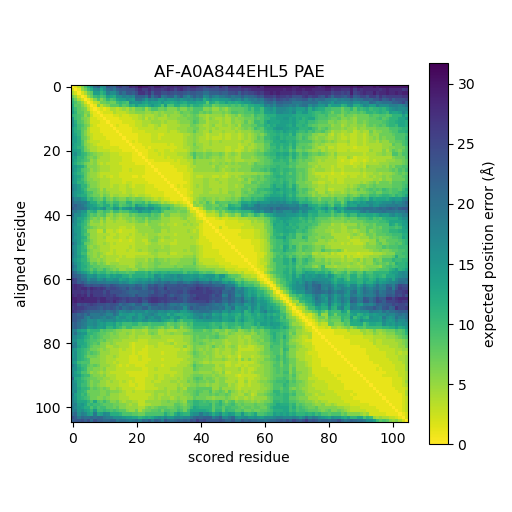Protein AF-A0A844EHL5-F1 (afdb_monomer)

Sequence (105 aa):
PVKSKYHRTQLAGAIVIGLLKNVFTLNEIKAGLLALLGNGTPKTGYNNFVVMFNEQAAKAGKELSDPTSLELRSAGQATLMQYDAVQSILFWLSAKNRLKKLMDD

Secondary structure (DSSP, 8-state):
----PPPHHHHHHHHHHHHHTTTS-HHHHHHHHHHHHTTS-HHHHHHHHHHHHHHHHHHBTB----S--HHHHT--HHHHHHHHHHHHHHHHHHHHHHHHHHHH-

Radius of gyration: 15.92 Å; Cα contacts (8 Å, |Δi|>4): 38; chains: 1; bounding box: 43×30×43 Å

Nearest PDB structures (foldseek):
  8ctn-assembly2_B  TM=3.986E-01  e=2.805E+00  Bacillus cereus m1550
  2lrk-assembly1_A  TM=3.019E-01  e=9.171E+00  Escherichia coli K-12

Mean predicted aligned error: 8.92 Å

Structure (mmCIF, N/CA/C/O backbone):
data_AF-A0A844EHL5-F1
#
_entry.id   AF-A0A844EHL5-F1
#
loop_
_atom_site.group_PDB
_atom_site.id
_atom_site.type_symbol
_atom_site.label_atom_id
_atom_site.label_alt_id
_atom_site.label_comp_id
_atom_site.label_asym_id
_atom_site.label_entity_id
_atom_site.label_seq_id
_atom_site.pdbx_PDB_ins_code
_atom_site.Cartn_x
_atom_site.Cartn_y
_atom_site.Cartn_z
_atom_site.occupancy
_atom_site.B_iso_or_equiv
_atom_site.auth_seq_id
_atom_site.auth_comp_id
_atom_site.auth_asym_id
_atom_site.auth_atom_id
_atom_site.pdbx_PDB_model_num
ATOM 1 N N . PRO A 1 1 ? 24.810 -16.671 13.622 1.00 46.12 1 PRO A N 1
ATOM 2 C CA . PRO A 1 1 ? 23.883 -15.894 12.766 1.00 46.12 1 PRO A CA 1
ATOM 3 C C . PRO A 1 1 ? 24.434 -14.485 12.497 1.00 46.12 1 PRO A C 1
ATOM 5 O O . PRO A 1 1 ? 24.461 -13.648 13.397 1.00 46.12 1 PRO A O 1
ATOM 8 N N . VAL A 1 2 ? 24.929 -14.236 11.281 1.00 47.00 2 VAL A N 1
ATOM 9 C CA . VAL A 1 2 ? 25.366 -12.891 10.882 1.00 47.00 2 VAL A CA 1
ATOM 10 C C . VAL A 1 2 ? 24.119 -12.011 10.831 1.00 47.00 2 VAL A C 1
ATOM 12 O O . VAL A 1 2 ? 23.241 -12.217 9.997 1.00 47.00 2 VAL A O 1
ATOM 15 N N . LYS A 1 3 ? 23.996 -11.084 11.787 1.00 49.25 3 LYS A N 1
ATOM 16 C CA . LYS A 1 3 ? 22.901 -10.111 11.876 1.00 49.25 3 LYS A CA 1
ATOM 17 C C . LYS A 1 3 ? 22.976 -9.179 10.665 1.00 49.25 3 LYS A C 1
ATOM 19 O O . LYS A 1 3 ? 23.568 -8.105 10.750 1.00 49.25 3 LYS A O 1
ATOM 24 N N . SER A 1 4 ? 22.409 -9.592 9.535 1.00 54.75 4 SER A N 1
ATOM 25 C CA . SER A 1 4 ? 22.276 -8.725 8.370 1.00 54.75 4 SER A CA 1
ATOM 26 C C . SER A 1 4 ? 21.284 -7.624 8.731 1.00 54.75 4 SER A C 1
ATOM 28 O O . SER A 1 4 ? 20.079 -7.857 8.799 1.00 54.75 4 SER A O 1
ATOM 30 N N . LYS A 1 5 ? 21.796 -6.434 9.062 1.00 63.91 5 LYS A N 1
ATOM 31 C CA . LYS A 1 5 ? 20.955 -5.256 9.287 1.00 63.91 5 LYS A CA 1
ATOM 32 C C . LYS A 1 5 ? 20.208 -4.984 7.985 1.00 63.91 5 LYS A C 1
ATOM 34 O O . LYS A 1 5 ? 20.840 -4.886 6.937 1.00 63.91 5 LYS A O 1
ATOM 39 N N . TYR A 1 6 ? 18.883 -4.878 8.051 1.00 64.12 6 TYR A N 1
ATOM 40 C CA . TYR A 1 6 ? 18.092 -4.525 6.879 1.00 64.12 6 TYR A CA 1
ATOM 41 C C . TYR A 1 6 ? 18.589 -3.199 6.304 1.00 64.12 6 TYR A C 1
ATOM 43 O O . TYR A 1 6 ? 18.679 -2.191 7.012 1.00 64.12 6 TYR A O 1
ATOM 51 N N . HIS A 1 7 ? 18.899 -3.189 5.011 1.00 75.00 7 HIS A N 1
ATOM 52 C CA . HIS A 1 7 ? 19.133 -1.941 4.300 1.00 75.00 7 HIS A CA 1
ATOM 53 C C . HIS A 1 7 ? 17.823 -1.142 4.240 1.00 75.00 7 HIS A C 1
ATOM 55 O O . HIS A 1 7 ? 16.732 -1.713 4.241 1.00 75.00 7 HIS A O 1
ATOM 61 N N . ARG A 1 8 ? 17.911 0.193 4.174 1.00 72.88 8 ARG A N 1
ATOM 62 C CA . ARG A 1 8 ? 16.739 1.096 4.219 1.00 72.88 8 ARG A CA 1
ATOM 63 C C . ARG A 1 8 ? 15.641 0.713 3.214 1.00 72.88 8 ARG A C 1
ATOM 65 O O . ARG A 1 8 ? 14.463 0.804 3.534 1.00 72.88 8 ARG A O 1
ATOM 72 N N . THR A 1 9 ? 16.026 0.231 2.034 1.00 72.12 9 THR A N 1
ATOM 73 C CA . THR A 1 9 ? 15.113 -0.254 0.987 1.00 72.12 9 THR A CA 1
ATOM 74 C C . THR A 1 9 ? 14.382 -1.542 1.369 1.00 72.12 9 THR A C 1
ATOM 76 O O . THR A 1 9 ? 13.208 -1.692 1.047 1.00 72.12 9 THR A O 1
ATOM 79 N N . GLN A 1 10 ? 15.035 -2.456 2.090 1.00 74.75 10 GLN A N 1
ATOM 80 C CA . GLN A 1 10 ? 14.418 -3.691 2.581 1.00 74.75 10 GLN A CA 1
ATOM 81 C C . GLN A 1 10 ? 13.421 -3.402 3.707 1.00 74.75 10 GLN A C 1
ATOM 83 O O . GLN A 1 10 ? 12.343 -3.988 3.731 1.00 74.75 10 GLN A O 1
ATOM 88 N N . LEU A 1 11 ? 13.748 -2.461 4.600 1.00 78.56 11 LEU A N 1
ATOM 89 C CA . LEU A 1 11 ? 12.828 -2.006 5.645 1.00 78.56 11 LEU A CA 1
ATOM 90 C C . LEU A 1 11 ? 11.588 -1.328 5.044 1.00 78.56 11 LEU A C 1
ATOM 92 O O . LEU A 1 11 ? 10.465 -1.656 5.415 1.00 78.56 11 LEU A O 1
ATOM 96 N N . ALA A 1 12 ? 11.791 -0.432 4.077 1.00 74.50 12 ALA A N 1
ATOM 97 C CA . ALA A 1 12 ? 10.715 0.222 3.339 1.00 74.50 12 ALA A CA 1
ATOM 98 C C . ALA A 1 12 ? 9.799 -0.799 2.636 1.00 74.50 12 ALA A C 1
ATOM 100 O O . ALA A 1 12 ? 8.579 -0.738 2.771 1.00 74.50 12 ALA A O 1
ATOM 101 N N . GLY A 1 13 ? 10.385 -1.800 1.968 1.00 78.69 13 GLY A N 1
ATOM 102 C CA . GLY A 1 13 ? 9.634 -2.903 1.367 1.00 78.69 13 GLY A CA 1
ATOM 103 C C . GLY A 1 13 ? 8.844 -3.720 2.394 1.00 78.69 13 GLY A C 1
ATOM 104 O O . GLY A 1 13 ? 7.679 -4.031 2.163 1.00 78.69 13 GLY A O 1
ATOM 105 N N . ALA A 1 14 ? 9.436 -4.019 3.553 1.00 82.25 14 ALA A N 1
ATOM 106 C CA . ALA A 1 14 ? 8.758 -4.747 4.623 1.00 82.25 14 ALA A CA 1
ATOM 107 C C . ALA A 1 14 ? 7.550 -3.980 5.189 1.00 82.25 14 ALA A C 1
ATOM 109 O O . ALA A 1 14 ? 6.528 -4.601 5.477 1.00 82.25 14 ALA A O 1
ATOM 110 N N . ILE A 1 15 ? 7.635 -2.648 5.299 1.00 78.81 15 ILE A N 1
ATOM 111 C CA . ILE A 1 15 ? 6.513 -1.797 5.725 1.00 78.81 15 ILE A CA 1
ATOM 112 C C . ILE A 1 15 ? 5.367 -1.863 4.709 1.00 78.81 15 ILE A C 1
ATOM 114 O O . ILE A 1 15 ? 4.231 -2.137 5.092 1.00 78.81 15 ILE A O 1
ATOM 118 N N . VAL A 1 16 ? 5.658 -1.676 3.416 1.00 81.62 16 VAL A N 1
ATOM 119 C CA . VAL A 1 16 ? 4.638 -1.732 2.351 1.00 81.62 16 VAL A CA 1
ATOM 120 C C . VAL A 1 16 ? 3.959 -3.100 2.313 1.00 81.62 16 VAL A C 1
ATOM 122 O O . VAL A 1 16 ? 2.733 -3.186 2.298 1.00 81.62 16 VAL A O 1
ATOM 125 N N . ILE A 1 17 ? 4.742 -4.181 2.378 1.00 85.62 17 ILE A N 1
ATOM 126 C CA . ILE A 1 17 ? 4.208 -5.545 2.440 1.00 85.62 17 ILE A CA 1
ATOM 127 C C . ILE A 1 17 ? 3.345 -5.727 3.697 1.00 85.62 17 ILE A C 1
ATOM 129 O O . ILE A 1 17 ? 2.265 -6.302 3.614 1.00 85.62 17 ILE A O 1
ATOM 133 N N . GLY A 1 18 ? 3.792 -5.240 4.857 1.00 85.88 18 GLY A N 1
ATOM 134 C CA . GLY A 1 18 ? 3.042 -5.328 6.112 1.00 85.88 18 GLY A CA 1
ATOM 135 C C . GLY A 1 18 ? 1.668 -4.659 6.043 1.00 85.88 18 GLY A C 1
ATOM 136 O O . GLY A 1 18 ? 0.704 -5.199 6.581 1.00 85.88 18 GLY A O 1
ATOM 137 N N . LEU A 1 19 ? 1.560 -3.530 5.338 1.00 84.69 19 LEU A N 1
ATOM 138 C CA . LEU A 1 19 ? 0.285 -2.855 5.092 1.00 84.69 19 LEU A CA 1
ATOM 139 C C . LEU A 1 19 ? -0.599 -3.647 4.121 1.00 84.69 19 LEU A C 1
ATOM 141 O O . LEU A 1 19 ? -1.762 -3.906 4.430 1.00 84.69 19 LEU A O 1
ATOM 145 N N . LEU A 1 20 ? -0.044 -4.083 2.987 1.00 85.38 20 LEU A N 1
ATOM 146 C CA . LEU A 1 20 ? -0.792 -4.787 1.939 1.00 85.38 20 LEU A CA 1
ATOM 147 C C . LEU A 1 20 ? -1.304 -6.164 2.376 1.00 85.38 20 LEU A C 1
ATOM 149 O O . LEU A 1 20 ? -2.355 -6.587 1.907 1.00 85.38 20 LEU A O 1
ATOM 153 N N . LYS A 1 21 ? -0.624 -6.856 3.299 1.00 90.25 21 LYS A N 1
ATOM 154 C CA . LYS A 1 21 ? -1.051 -8.182 3.792 1.00 90.25 21 LYS A CA 1
ATOM 155 C C . LYS A 1 21 ? -2.427 -8.199 4.461 1.00 90.25 21 LYS A C 1
ATOM 157 O O . LYS A 1 21 ? -2.986 -9.272 4.656 1.00 90.25 21 LYS A O 1
ATOM 162 N N . ASN A 1 22 ? -2.953 -7.037 4.843 1.00 85.75 22 ASN A N 1
ATOM 163 C CA . ASN A 1 22 ? -4.294 -6.938 5.416 1.00 85.75 22 ASN A CA 1
ATOM 164 C C . ASN A 1 22 ? -5.401 -7.078 4.361 1.00 85.75 22 ASN A C 1
ATOM 166 O O . ASN A 1 22 ? -6.546 -7.318 4.727 1.00 85.75 22 ASN A O 1
ATOM 170 N N . VAL A 1 23 ? -5.064 -6.906 3.078 1.00 86.56 23 VAL A N 1
ATOM 171 C CA . VAL A 1 23 ? -6.019 -6.881 1.959 1.00 86.56 23 VAL A CA 1
ATOM 172 C C . VAL A 1 23 ? -5.635 -7.822 0.808 1.0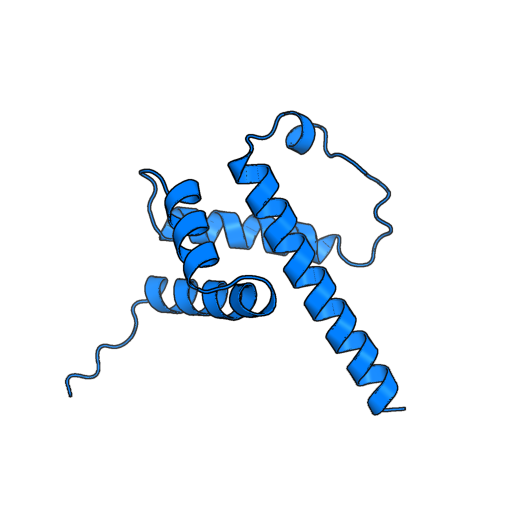0 86.56 23 VAL A C 1
ATOM 174 O O . VAL A 1 23 ? -6.512 -8.231 0.059 1.00 86.56 23 VAL A O 1
ATOM 177 N N . PHE A 1 24 ? -4.363 -8.224 0.696 1.00 86.75 24 PHE A N 1
ATOM 178 C CA . PHE A 1 24 ? -3.859 -9.141 -0.333 1.00 86.75 24 PHE A CA 1
ATOM 179 C C . PHE A 1 24 ? -3.030 -10.280 0.270 1.00 86.75 24 PHE A C 1
ATOM 181 O O . PHE A 1 24 ? -2.317 -10.110 1.264 1.00 86.75 24 PHE A O 1
ATOM 188 N N . THR A 1 25 ? -3.041 -11.440 -0.382 1.00 90.50 25 THR A N 1
ATOM 189 C CA . THR A 1 25 ? -2.134 -12.548 -0.071 1.00 90.50 25 THR A CA 1
ATOM 190 C C . THR A 1 25 ? -0.694 -12.226 -0.480 1.00 90.50 25 THR A C 1
ATOM 192 O O . THR A 1 25 ? -0.420 -11.392 -1.342 1.00 90.50 25 THR A O 1
ATOM 195 N N . LEU A 1 26 ? 0.276 -12.942 0.098 1.00 83.88 26 LEU A N 1
ATOM 196 C CA . LEU A 1 26 ? 1.691 -12.795 -0.266 1.00 83.88 26 LEU A CA 1
ATOM 197 C C . LEU A 1 26 ? 1.974 -13.057 -1.753 1.00 83.88 26 LEU A C 1
ATOM 199 O O . LEU A 1 26 ? 2.851 -12.409 -2.328 1.00 83.88 26 LEU A O 1
ATOM 203 N N . ASN A 1 27 ? 1.243 -13.990 -2.366 1.00 87.56 27 ASN A N 1
ATOM 204 C CA . ASN A 1 27 ? 1.400 -14.318 -3.781 1.00 87.56 27 ASN A CA 1
ATOM 205 C C . ASN A 1 27 ? 0.887 -13.183 -4.676 1.00 87.56 27 ASN A C 1
ATOM 207 O O . ASN A 1 27 ? 1.571 -12.815 -5.629 1.00 87.56 27 ASN A O 1
ATOM 211 N N . GLU A 1 28 ? -0.252 -12.579 -4.334 1.00 88.19 28 GLU A N 1
ATOM 212 C CA . GLU A 1 28 ? -0.801 -11.419 -5.049 1.00 88.19 28 GLU A CA 1
ATOM 213 C C . GLU A 1 28 ? 0.092 -10.188 -4.890 1.00 88.19 28 GLU A C 1
ATOM 215 O O . GLU A 1 28 ? 0.388 -9.521 -5.878 1.00 88.19 28 GLU A O 1
ATOM 220 N N . ILE A 1 29 ? 0.615 -9.932 -3.683 1.00 84.50 29 ILE A N 1
ATOM 221 C CA . ILE A 1 29 ? 1.578 -8.844 -3.449 1.00 84.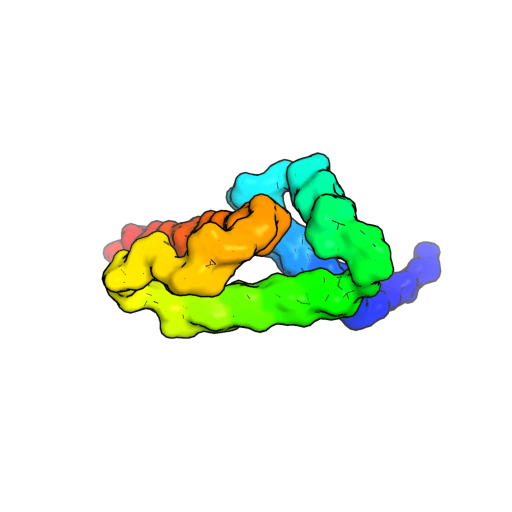50 29 ILE A CA 1
ATOM 222 C C . ILE A 1 29 ? 2.826 -9.049 -4.312 1.00 84.50 29 ILE A C 1
ATOM 224 O O . ILE A 1 29 ? 3.300 -8.110 -4.947 1.00 84.50 29 ILE A O 1
ATOM 228 N N . LYS A 1 30 ? 3.359 -10.275 -4.369 1.00 82.81 30 LYS A N 1
ATOM 229 C CA . LYS A 1 30 ? 4.517 -10.598 -5.211 1.00 82.81 30 LYS A CA 1
ATOM 230 C C . LYS A 1 30 ? 4.211 -10.366 -6.693 1.00 82.81 30 LYS A C 1
ATOM 232 O O . LYS A 1 30 ? 5.020 -9.743 -7.375 1.00 82.81 30 LYS A O 1
ATOM 237 N N . ALA A 1 31 ? 3.069 -10.847 -7.183 1.00 83.94 31 ALA A N 1
ATOM 238 C CA . ALA A 1 31 ? 2.660 -10.682 -8.576 1.00 83.94 31 ALA A CA 1
ATOM 239 C C . ALA A 1 31 ? 2.453 -9.202 -8.942 1.00 83.94 31 ALA A C 1
ATOM 241 O O . ALA A 1 31 ? 2.982 -8.742 -9.952 1.00 83.94 31 ALA A O 1
ATOM 242 N N . GLY A 1 32 ? 1.773 -8.441 -8.081 1.00 78.94 32 GLY A N 1
ATOM 243 C CA . GLY A 1 32 ? 1.574 -7.004 -8.243 1.00 78.94 32 GLY A CA 1
ATOM 244 C C . GLY A 1 32 ? 2.896 -6.244 -8.249 1.00 78.94 32 GLY A C 1
ATOM 245 O O . GLY A 1 32 ? 3.155 -5.474 -9.165 1.00 78.94 32 GLY A O 1
ATOM 246 N N . LEU A 1 33 ? 3.797 -6.510 -7.299 1.00 77.44 33 LEU A N 1
ATOM 247 C CA . LEU A 1 33 ? 5.117 -5.874 -7.283 1.00 77.44 33 LEU A CA 1
ATOM 248 C C . LEU A 1 33 ? 5.923 -6.174 -8.551 1.00 77.44 33 LEU A C 1
ATOM 250 O O . LEU A 1 33 ? 6.551 -5.262 -9.076 1.00 77.44 33 LEU A O 1
ATOM 254 N N . LEU A 1 34 ? 5.890 -7.406 -9.069 1.00 78.75 34 LEU A N 1
ATOM 255 C CA . LEU A 1 34 ? 6.559 -7.751 -10.329 1.00 78.75 34 LEU A CA 1
ATOM 256 C C . LEU A 1 34 ? 5.965 -6.989 -11.523 1.00 78.75 34 LEU A C 1
ATOM 258 O O . LEU A 1 34 ? 6.717 -6.443 -12.328 1.00 78.75 34 LEU A O 1
ATOM 262 N N . ALA A 1 35 ? 4.635 -6.902 -11.606 1.00 75.38 35 ALA A N 1
ATOM 263 C CA . ALA A 1 35 ? 3.941 -6.177 -12.669 1.00 75.38 35 ALA A CA 1
ATOM 264 C C . ALA A 1 35 ? 4.193 -4.660 -12.620 1.00 75.38 35 ALA A C 1
ATOM 266 O O . ALA A 1 35 ? 4.319 -4.016 -13.658 1.00 75.38 35 ALA A O 1
ATOM 267 N N . LEU A 1 36 ? 4.288 -4.091 -11.416 1.00 68.44 36 LEU A N 1
ATOM 268 C CA . LEU A 1 36 ? 4.475 -2.655 -11.194 1.00 68.44 36 LEU A CA 1
ATOM 269 C C . LEU A 1 36 ? 5.929 -2.214 -11.305 1.00 68.44 36 LEU A C 1
ATOM 271 O O . LEU A 1 36 ? 6.201 -1.081 -11.701 1.00 68.44 36 LEU A O 1
ATOM 275 N N . LEU A 1 37 ? 6.861 -3.082 -10.915 1.00 67.69 37 LEU A N 1
ATOM 276 C CA . LEU A 1 37 ? 8.278 -2.773 -10.993 1.00 67.69 37 LEU A CA 1
ATOM 277 C C . LEU A 1 37 ? 8.797 -2.953 -12.413 1.00 67.69 37 LEU A C 1
ATOM 279 O O . LEU A 1 37 ? 9.599 -2.121 -12.809 1.00 67.69 37 LEU A O 1
ATOM 283 N N . GLY A 1 38 ? 8.343 -3.930 -13.206 1.00 68.06 38 GLY A N 1
ATOM 284 C CA . GLY A 1 38 ? 8.864 -4.135 -14.567 1.00 68.06 38 GLY A CA 1
ATOM 285 C C . GLY A 1 38 ? 10.405 -4.118 -14.591 1.00 68.06 38 GLY A C 1
ATOM 286 O O . GLY A 1 38 ? 11.033 -4.958 -13.953 1.00 68.06 38 GLY A O 1
ATOM 287 N N . ASN A 1 39 ? 11.001 -3.110 -15.253 1.00 59.53 39 A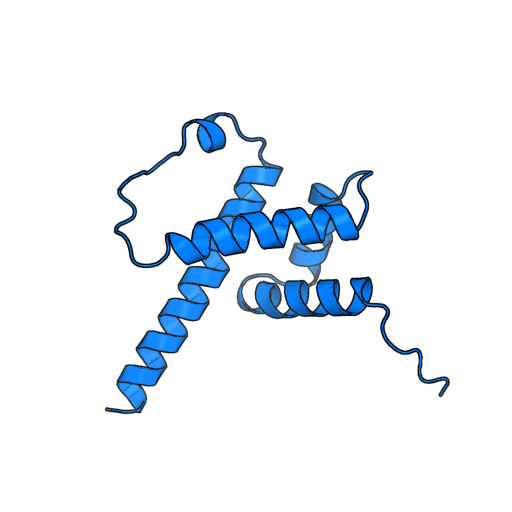SN A N 1
ATOM 288 C CA . ASN A 1 39 ? 12.457 -2.833 -15.281 1.00 59.53 39 ASN A CA 1
ATOM 289 C C . ASN A 1 39 ? 12.929 -1.746 -14.281 1.00 59.53 39 ASN A C 1
ATOM 291 O O . ASN A 1 39 ? 14.095 -1.351 -14.271 1.00 59.53 39 ASN A O 1
ATOM 295 N N . GLY A 1 40 ? 12.021 -1.189 -13.487 1.00 63.38 40 GLY A N 1
ATOM 296 C CA . GLY A 1 40 ? 12.259 -0.140 -12.503 1.00 63.38 40 GLY A CA 1
ATOM 297 C C . GLY A 1 40 ? 12.890 -0.647 -11.205 1.00 63.38 40 GLY A C 1
ATOM 298 O O . GLY A 1 40 ? 12.849 -1.826 -10.858 1.00 63.38 40 GLY A O 1
ATOM 299 N N . THR A 1 41 ? 13.487 0.273 -10.443 1.00 73.38 41 THR A N 1
ATOM 300 C CA . THR A 1 41 ? 14.149 -0.084 -9.181 1.00 73.38 41 THR A CA 1
ATOM 301 C C . THR A 1 41 ? 13.146 -0.190 -8.022 1.00 73.38 41 THR A C 1
ATOM 303 O O . THR A 1 41 ? 12.171 0.568 -7.986 1.00 73.38 41 THR A O 1
ATOM 306 N N . PRO A 1 42 ? 13.411 -1.023 -6.995 1.00 72.31 42 PRO A N 1
ATOM 307 C CA . PRO A 1 42 ? 12.594 -1.079 -5.777 1.00 72.31 42 PRO A CA 1
ATOM 308 C C . PRO A 1 42 ? 12.398 0.284 -5.094 1.00 72.31 42 PRO A C 1
ATOM 310 O O . PRO A 1 42 ? 11.358 0.541 -4.492 1.00 72.31 42 PRO A O 1
ATOM 313 N N . LYS A 1 43 ? 13.387 1.183 -5.214 1.00 77.62 43 LYS A N 1
ATOM 314 C CA . LYS A 1 43 ? 13.308 2.555 -4.697 1.00 77.62 43 LYS A CA 1
ATOM 315 C C . LYS A 1 43 ? 12.239 3.371 -5.429 1.00 77.62 43 LYS A C 1
ATOM 317 O O . LYS A 1 43 ? 11.473 4.076 -4.782 1.00 77.62 43 LYS A O 1
ATOM 322 N N . THR A 1 44 ? 12.174 3.255 -6.755 1.00 74.44 44 THR A N 1
ATOM 323 C CA . THR A 1 44 ? 11.162 3.930 -7.579 1.00 74.44 44 THR A CA 1
ATOM 324 C C . THR A 1 44 ? 9.759 3.443 -7.226 1.00 74.44 44 THR A C 1
ATOM 326 O O . THR A 1 44 ? 8.882 4.262 -6.974 1.00 74.44 44 THR A O 1
ATOM 329 N N . GLY A 1 45 ? 9.560 2.124 -7.112 1.00 73.56 45 GLY A N 1
ATOM 330 C CA . GLY A 1 45 ? 8.263 1.560 -6.722 1.00 73.56 45 GLY A CA 1
ATOM 331 C C . GLY A 1 45 ? 7.800 2.024 -5.338 1.00 73.56 45 GLY A C 1
ATOM 332 O O . GLY A 1 45 ? 6.646 2.413 -5.173 1.00 73.56 45 GLY A O 1
ATOM 333 N N . TYR A 1 46 ? 8.710 2.063 -4.358 1.00 76.31 46 TYR A N 1
ATOM 334 C CA . TYR A 1 46 ? 8.403 2.588 -3.025 1.00 76.31 46 TYR A CA 1
ATOM 335 C C . TYR A 1 46 ? 8.026 4.075 -3.050 1.00 76.31 46 TYR A C 1
ATOM 337 O O . TYR A 1 46 ? 7.037 4.461 -2.434 1.00 76.31 46 TYR A O 1
ATOM 345 N N . ASN A 1 47 ? 8.781 4.908 -3.771 1.00 79.44 47 ASN A N 1
ATOM 346 C CA . ASN A 1 47 ? 8.480 6.336 -3.873 1.00 79.44 47 ASN A CA 1
ATOM 347 C C . ASN A 1 47 ? 7.093 6.577 -4.484 1.00 79.44 47 ASN A C 1
ATOM 349 O O . ASN A 1 47 ? 6.330 7.369 -3.939 1.00 79.44 47 ASN A O 1
ATOM 353 N N . ASN A 1 48 ? 6.746 5.858 -5.556 1.00 75.19 48 ASN A N 1
ATOM 354 C CA . ASN A 1 48 ? 5.432 5.964 -6.193 1.00 75.19 48 ASN A CA 1
ATOM 355 C C . ASN A 1 48 ? 4.307 5.557 -5.232 1.00 75.19 48 ASN A C 1
ATOM 357 O O . ASN A 1 48 ? 3.302 6.257 -5.135 1.00 75.19 48 ASN A O 1
ATOM 361 N N . PHE A 1 49 ? 4.506 4.476 -4.469 1.00 77.19 49 PHE A N 1
ATOM 362 C CA . PHE A 1 49 ? 3.565 4.069 -3.426 1.00 77.19 49 PHE A CA 1
ATOM 363 C C . PHE A 1 49 ? 3.388 5.156 -2.360 1.00 77.19 49 PHE A C 1
ATOM 365 O O . PHE A 1 49 ? 2.260 5.481 -2.015 1.00 77.19 49 PHE A O 1
ATOM 372 N N . VAL A 1 50 ? 4.477 5.737 -1.844 1.00 79.94 50 VAL A N 1
ATOM 373 C CA . VAL A 1 50 ? 4.412 6.773 -0.797 1.00 79.94 50 VAL A CA 1
ATOM 374 C C . VAL A 1 50 ? 3.701 8.029 -1.292 1.00 79.94 50 VAL A C 1
ATOM 376 O O . VAL A 1 50 ? 2.870 8.569 -0.567 1.00 79.94 50 VAL A O 1
ATOM 379 N N . VAL A 1 51 ? 4.010 8.486 -2.509 1.00 80.81 51 VAL A N 1
ATOM 380 C CA . VAL A 1 51 ? 3.345 9.646 -3.121 1.00 80.81 51 VAL A CA 1
ATOM 381 C C . VAL A 1 51 ? 1.844 9.386 -3.215 1.00 80.81 51 VAL A C 1
ATOM 383 O O . VAL A 1 51 ? 1.063 10.135 -2.632 1.00 80.81 51 VAL A O 1
ATOM 386 N N . MET A 1 52 ? 1.450 8.267 -3.827 1.00 75.94 52 MET A N 1
ATOM 387 C CA . MET A 1 52 ? 0.041 7.920 -4.003 1.00 75.94 52 MET A CA 1
ATOM 388 C C . MET A 1 52 ? -0.674 7.726 -2.661 1.00 75.94 52 MET A C 1
ATOM 390 O O . MET A 1 52 ? -1.762 8.255 -2.456 1.00 75.94 52 MET A O 1
ATOM 394 N N . PHE A 1 53 ? -0.059 7.024 -1.708 1.00 78.38 53 PHE A N 1
ATOM 395 C CA . PHE A 1 53 ? -0.632 6.818 -0.381 1.00 78.38 53 PHE A CA 1
ATOM 396 C C . PHE A 1 53 ? -0.869 8.143 0.348 1.00 78.38 53 PHE A C 1
ATOM 398 O O . PHE A 1 53 ? -1.956 8.355 0.877 1.00 78.38 53 PHE A O 1
ATOM 405 N N . ASN A 1 54 ? 0.111 9.049 0.351 1.00 77.94 54 ASN A N 1
ATOM 406 C CA . ASN A 1 54 ? -0.014 10.340 1.027 1.00 7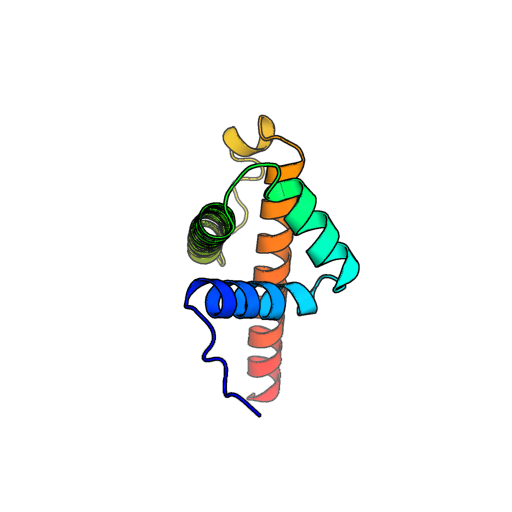7.94 54 ASN A CA 1
ATOM 407 C C . ASN A 1 54 ? -1.062 11.239 0.362 1.00 77.94 54 ASN A C 1
ATOM 409 O O . ASN A 1 54 ? -1.854 11.868 1.063 1.00 77.94 54 ASN A O 1
ATOM 413 N N . GLU A 1 55 ? -1.108 11.274 -0.971 1.00 78.56 55 GLU A N 1
ATOM 414 C CA . GLU A 1 55 ? -2.126 12.019 -1.718 1.00 78.56 55 GLU A CA 1
ATOM 415 C C . GLU A 1 55 ? -3.538 11.531 -1.397 1.00 78.56 55 GLU A C 1
ATOM 417 O O . GLU A 1 55 ? -4.438 12.339 -1.165 1.00 78.56 55 GLU A O 1
ATOM 422 N N . GLN A 1 56 ? -3.741 10.212 -1.361 1.00 73.94 56 GLN A N 1
ATOM 423 C CA . GLN A 1 56 ? -5.047 9.636 -1.052 1.00 73.94 56 GLN A CA 1
ATOM 424 C C . GLN A 1 56 ? -5.390 9.762 0.437 1.00 73.94 56 GLN A C 1
ATOM 426 O O . GLN A 1 56 ? -6.531 10.068 0.772 1.00 73.94 56 GLN A O 1
ATOM 431 N N . ALA A 1 57 ? -4.420 9.617 1.343 1.00 76.12 57 ALA A N 1
ATOM 432 C CA . ALA A 1 57 ? -4.621 9.823 2.776 1.00 76.12 57 ALA A CA 1
ATOM 433 C C . ALA A 1 57 ? -5.003 11.275 3.103 1.00 76.12 57 ALA A C 1
ATOM 435 O O . ALA A 1 57 ? -5.869 11.500 3.942 1.00 76.12 57 ALA A O 1
ATOM 436 N N . ALA A 1 58 ? -4.426 12.260 2.408 1.00 74.38 58 ALA A N 1
ATOM 437 C CA . ALA A 1 58 ? -4.807 13.669 2.543 1.00 74.38 58 ALA A CA 1
ATOM 438 C C . ALA A 1 58 ? -6.238 13.957 2.044 1.00 74.38 58 ALA A C 1
ATOM 440 O O . ALA A 1 58 ? -6.855 14.945 2.447 1.00 74.38 58 ALA A O 1
ATOM 441 N N . LYS A 1 59 ? -6.770 13.097 1.166 1.00 70.81 59 LYS A N 1
ATOM 442 C CA . LYS A 1 59 ? -8.155 13.143 0.673 1.00 70.81 59 LYS A CA 1
ATOM 443 C C . LYS A 1 59 ? -9.111 12.291 1.516 1.00 70.81 59 LYS A C 1
ATOM 445 O O . LYS A 1 59 ? -10.320 12.506 1.460 1.00 70.81 59 LYS A O 1
ATOM 450 N N . ALA A 1 60 ? -8.594 11.354 2.311 1.00 62.19 60 ALA A N 1
ATOM 451 C CA . ALA A 1 60 ? -9.394 10.450 3.125 1.00 62.19 60 ALA A CA 1
ATOM 452 C C . ALA A 1 60 ? -10.210 11.233 4.168 1.00 62.19 60 ALA A C 1
ATOM 454 O O . ALA A 1 60 ? -9.661 11.927 5.021 1.00 62.19 60 ALA A O 1
ATOM 455 N N . GLY A 1 61 ? -11.538 11.112 4.100 1.00 54.06 61 GLY A N 1
ATOM 456 C CA . GLY A 1 61 ? -12.473 11.819 4.982 1.00 54.06 61 GLY A CA 1
ATOM 457 C C . GLY A 1 61 ? -13.163 13.032 4.353 1.00 54.06 61 GLY A C 1
ATOM 458 O O . GLY A 1 61 ? -14.092 13.558 4.958 1.00 54.06 61 GLY A O 1
ATOM 459 N N . LYS A 1 62 ? -12.777 13.446 3.140 1.00 54.09 62 LYS A N 1
ATOM 460 C CA . LYS A 1 62 ? -13.652 14.245 2.268 1.00 54.09 62 LYS A CA 1
ATOM 461 C C . LYS A 1 62 ? -14.583 13.284 1.525 1.00 54.09 62 LYS A C 1
ATOM 463 O O . LYS A 1 62 ? -14.170 12.160 1.233 1.00 54.09 62 LYS A O 1
ATOM 468 N N . GLU A 1 63 ? -15.831 13.683 1.263 1.00 45.34 63 GLU A N 1
ATOM 469 C CA . GLU A 1 63 ? -16.698 12.902 0.373 1.00 45.34 63 GLU A CA 1
ATOM 470 C C . GLU A 1 63 ? -15.934 12.602 -0.924 1.00 45.34 63 GLU A C 1
ATOM 472 O O . GLU A 1 63 ? -15.157 13.433 -1.403 1.00 45.34 63 GLU A O 1
ATOM 477 N N . LEU A 1 64 ? -16.120 11.396 -1.465 1.00 46.44 64 LEU A N 1
ATOM 478 C CA . LEU A 1 64 ? -15.602 10.970 -2.767 1.00 46.44 64 LEU A CA 1
ATOM 479 C C . LEU A 1 64 ? -16.312 11.764 -3.884 1.00 46.44 64 LEU A C 1
ATOM 481 O O . LEU A 1 64 ? -16.964 11.189 -4.746 1.00 46.44 64 LEU A O 1
ATOM 485 N N . SER A 1 65 ? -16.264 13.095 -3.852 1.00 42.84 65 SER A N 1
ATOM 486 C CA . SER A 1 65 ? -16.985 13.965 -4.783 1.00 42.84 65 SER A CA 1
ATOM 487 C C . SER A 1 65 ? -16.301 14.070 -6.144 1.00 42.84 65 SER A C 1
ATOM 489 O O . SER A 1 65 ? -16.777 14.812 -6.995 1.00 42.84 65 SER A O 1
ATOM 491 N N . ASP A 1 66 ? -15.209 13.339 -6.375 1.00 45.88 66 ASP A N 1
ATOM 492 C CA . ASP A 1 66 ? -14.567 13.303 -7.684 1.00 45.88 66 ASP A CA 1
ATOM 493 C C . ASP A 1 66 ? -14.358 11.852 -8.141 1.00 45.88 66 ASP A C 1
ATOM 495 O O . ASP A 1 66 ? -13.314 11.250 -7.871 1.00 45.88 66 ASP A O 1
ATOM 499 N N . PRO A 1 67 ? -15.376 11.244 -8.786 1.00 42.22 67 PRO A N 1
ATOM 500 C CA . PRO A 1 67 ? -15.359 9.833 -9.150 1.00 42.22 67 PRO A CA 1
ATOM 501 C C . PRO A 1 67 ? -14.252 9.442 -10.125 1.00 42.22 67 PRO A C 1
ATOM 503 O O . PRO A 1 67 ? -14.074 8.262 -10.378 1.00 42.22 67 PRO A O 1
ATOM 506 N N . THR A 1 68 ? -13.540 10.376 -10.749 1.00 54.41 68 THR A N 1
ATOM 507 C CA . THR A 1 68 ? -12.495 10.032 -11.715 1.00 54.41 68 THR A CA 1
ATOM 508 C C . THR A 1 68 ? -11.678 11.282 -12.007 1.00 54.41 68 THR A C 1
ATOM 510 O O . THR A 1 68 ? -12.036 12.043 -12.904 1.00 54.41 68 THR A O 1
ATOM 513 N N . SER A 1 69 ? -10.553 11.471 -11.303 1.00 52.56 69 SER A N 1
ATOM 514 C CA . SER A 1 69 ? -9.487 12.345 -11.815 1.00 52.56 69 SER A CA 1
ATOM 515 C C . SER A 1 69 ? -9.281 11.992 -13.290 1.00 52.56 69 SER A C 1
ATOM 517 O O . SER A 1 69 ? -9.163 10.812 -13.634 1.00 52.56 69 SER A O 1
ATOM 519 N N . LEU A 1 70 ? -9.290 12.989 -14.172 1.00 42.78 70 LEU A N 1
ATOM 520 C CA . LEU A 1 70 ? -9.100 12.797 -15.610 1.00 42.78 70 LEU A CA 1
ATOM 521 C C . LEU A 1 70 ? -7.820 11.981 -15.903 1.00 42.78 70 LEU A C 1
ATOM 523 O O . LEU A 1 70 ? -7.775 11.240 -16.880 1.00 42.78 70 LEU A O 1
ATOM 527 N N . GLU A 1 71 ? -6.839 12.037 -14.993 1.00 55.66 71 GLU A N 1
ATOM 528 C CA . GLU A 1 71 ? -5.595 11.262 -15.022 1.00 55.66 71 GLU A CA 1
ATOM 529 C C . GLU A 1 71 ? -5.802 9.760 -14.767 1.00 55.66 71 GLU A C 1
ATOM 531 O O . GLU A 1 71 ? -5.123 8.947 -15.390 1.00 55.66 71 GLU A O 1
ATOM 536 N N . LEU A 1 72 ? -6.763 9.369 -13.915 1.00 58.56 72 LEU A N 1
ATOM 537 C CA . LEU A 1 72 ? -7.134 7.963 -13.678 1.00 58.56 72 LEU A CA 1
ATOM 538 C C . LEU A 1 72 ? -7.861 7.365 -14.887 1.00 58.56 72 LEU A C 1
ATOM 540 O O . LEU A 1 72 ? -7.643 6.204 -15.217 1.00 58.56 72 LEU A O 1
ATOM 544 N N . ARG A 1 73 ? -8.689 8.151 -15.589 1.00 59.00 73 ARG A N 1
ATOM 545 C CA . ARG A 1 73 ? -9.416 7.682 -16.788 1.00 59.00 73 ARG A CA 1
ATOM 546 C C . ARG A 1 73 ? -8.486 7.291 -17.934 1.00 59.00 73 ARG A C 1
ATOM 548 O O . ARG A 1 73 ? -8.822 6.402 -18.709 1.00 59.00 73 ARG A O 1
ATOM 555 N N . SER A 1 74 ? -7.335 7.950 -18.036 1.00 63.53 74 SER A N 1
ATOM 556 C CA . SER A 1 74 ? -6.276 7.640 -19.001 1.00 63.53 74 SER A CA 1
ATOM 557 C C . SER A 1 74 ? -5.165 6.748 -18.435 1.00 63.53 74 SER A C 1
ATOM 559 O O . SER A 1 74 ? -4.195 6.468 -19.139 1.00 63.53 74 SER A O 1
ATOM 561 N N . ALA A 1 75 ? -5.255 6.336 -17.167 1.00 69.44 75 ALA A N 1
ATOM 562 C CA . ALA A 1 75 ? -4.198 5.584 -16.507 1.00 69.44 75 ALA A CA 1
ATOM 563 C C . ALA A 1 75 ? -4.131 4.134 -17.007 1.00 69.44 75 ALA A C 1
ATOM 565 O O . ALA A 1 75 ? -5.141 3.494 -17.300 1.00 69.44 75 ALA A O 1
ATOM 566 N N . GLY A 1 76 ? -2.916 3.584 -17.063 1.00 76.81 76 GLY A N 1
ATOM 567 C CA . GLY A 1 76 ? -2.722 2.165 -17.348 1.00 76.81 76 GLY A CA 1
ATOM 568 C C . GLY A 1 76 ? -3.289 1.276 -16.234 1.00 76.81 76 GLY A C 1
ATOM 569 O O . GLY A 1 76 ? -3.351 1.675 -15.072 1.00 76.81 76 GLY A O 1
ATOM 570 N N . GLN A 1 77 ? -3.630 0.028 -16.573 1.00 77.81 77 GLN A N 1
ATOM 571 C CA . GLN A 1 77 ? -4.200 -0.960 -15.637 1.00 77.81 77 GLN A CA 1
ATOM 572 C C . GLN A 1 77 ? -3.362 -1.152 -14.360 1.00 77.81 77 GLN A C 1
ATOM 574 O O . GLN A 1 77 ? -3.899 -1.315 -13.270 1.00 77.81 77 GLN A O 1
ATOM 579 N N . ALA A 1 78 ? -2.034 -1.073 -14.476 1.00 74.25 78 ALA A N 1
ATOM 580 C CA . ALA A 1 78 ? -1.122 -1.167 -13.338 1.00 74.25 78 ALA A CA 1
ATOM 581 C C . ALA A 1 78 ? -1.295 0.007 -12.350 1.00 74.25 78 ALA A C 1
ATOM 583 O O . ALA A 1 78 ? -1.292 -0.188 -11.136 1.00 74.25 78 ALA A O 1
ATOM 584 N N . THR A 1 79 ? -1.487 1.223 -12.860 1.00 75.06 79 THR A N 1
ATOM 585 C CA . THR A 1 79 ? -1.723 2.422 -12.045 1.00 75.06 79 THR A CA 1
ATOM 586 C C . THR A 1 79 ? -3.095 2.377 -11.375 1.00 75.06 79 THR A C 1
ATOM 588 O O . THR A 1 79 ? -3.200 2.720 -10.201 1.00 75.06 79 THR A O 1
ATOM 591 N N . LEU A 1 80 ? -4.124 1.898 -12.082 1.00 79.44 80 LEU A N 1
ATOM 592 C CA . LEU A 1 80 ? -5.452 1.676 -11.499 1.00 79.44 80 LEU A CA 1
ATOM 593 C C . LEU A 1 80 ? -5.396 0.652 -10.359 1.00 79.44 80 LEU A C 1
ATOM 595 O O . LEU A 1 80 ? -5.881 0.921 -9.266 1.00 79.44 80 LEU A O 1
ATOM 599 N N . MET A 1 81 ? -4.693 -0.465 -10.558 1.00 81.12 81 MET A N 1
ATOM 60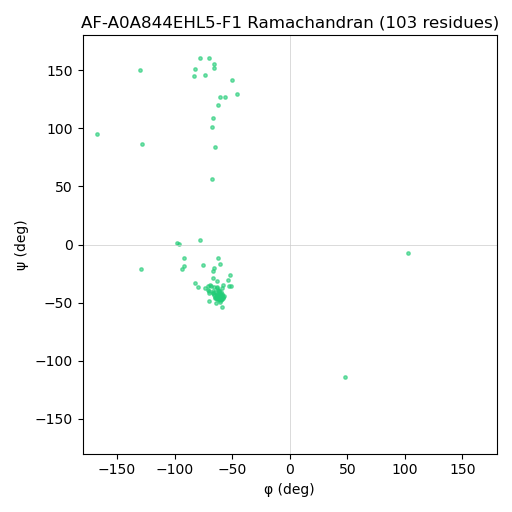0 C CA . MET A 1 81 ? -4.504 -1.473 -9.511 1.00 81.12 81 MET A CA 1
ATOM 601 C C . MET A 1 81 ? -3.759 -0.916 -8.285 1.00 81.12 81 MET A C 1
ATOM 603 O O . MET A 1 81 ? -4.138 -1.208 -7.151 1.00 81.12 81 MET A O 1
ATOM 607 N N . GLN A 1 82 ? -2.733 -0.076 -8.483 1.00 75.50 82 GLN A N 1
ATOM 608 C CA . GLN A 1 82 ? -2.064 0.617 -7.372 1.00 75.50 82 GLN A CA 1
ATOM 609 C C . GLN A 1 82 ? -3.019 1.535 -6.609 1.00 75.50 82 GLN A C 1
ATOM 611 O O . GLN A 1 82 ? -3.001 1.544 -5.377 1.00 75.50 82 GLN A O 1
ATOM 616 N N . TYR A 1 83 ? -3.852 2.284 -7.331 1.00 80.44 83 TYR A N 1
ATOM 617 C CA . TYR A 1 83 ? -4.850 3.161 -6.736 1.00 80.44 83 TYR A CA 1
ATOM 618 C C . TYR A 1 83 ? -5.848 2.367 -5.882 1.00 80.44 83 TYR A C 1
ATOM 620 O O . TYR A 1 83 ? -6.034 2.686 -4.705 1.00 80.44 83 TYR A O 1
ATOM 628 N N . ASP A 1 84 ? -6.410 1.284 -6.422 1.00 81.12 84 ASP A N 1
ATOM 629 C CA . ASP A 1 84 ? -7.368 0.426 -5.715 1.00 81.12 84 ASP A CA 1
ATOM 630 C C . ASP A 1 84 ? -6.748 -0.230 -4.473 1.00 81.12 84 ASP A C 1
ATOM 632 O O . ASP A 1 84 ? -7.374 -0.301 -3.409 1.00 81.12 84 ASP A O 1
ATOM 636 N N . ALA A 1 85 ? -5.486 -0.660 -4.567 1.00 82.12 85 ALA A N 1
ATOM 637 C CA . ALA A 1 85 ? -4.740 -1.202 -3.436 1.00 82.12 85 ALA A CA 1
ATOM 638 C C . ALA A 1 85 ? -4.570 -0.168 -2.310 1.00 82.12 85 ALA A C 1
ATOM 640 O O . ALA A 1 85 ? -4.761 -0.490 -1.134 1.00 82.12 85 ALA A O 1
ATOM 641 N N . VAL A 1 86 ? -4.247 1.083 -2.656 1.00 81.88 86 VAL A N 1
ATOM 642 C CA . VAL A 1 86 ? -4.131 2.186 -1.691 1.00 81.88 86 VAL A CA 1
ATOM 643 C C . VAL A 1 86 ? -5.486 2.490 -1.047 1.00 81.88 86 VAL A C 1
ATOM 645 O O . VAL A 1 86 ? -5.559 2.574 0.181 1.00 81.88 86 VAL A O 1
ATOM 648 N N . GLN A 1 87 ? -6.565 2.587 -1.830 1.00 82.06 87 GLN A N 1
ATOM 649 C CA . GLN A 1 87 ? -7.917 2.814 -1.302 1.00 82.06 87 GLN A CA 1
ATOM 650 C C . GLN A 1 87 ? -8.347 1.707 -0.337 1.00 82.06 87 GLN A C 1
ATOM 652 O O . GLN A 1 87 ? -8.839 1.990 0.756 1.00 82.06 87 GLN A O 1
ATOM 657 N N . SER A 1 88 ? -8.088 0.446 -0.685 1.00 85.06 88 SER A N 1
ATOM 658 C CA . SER A 1 88 ? -8.412 -0.708 0.161 1.00 85.06 88 SER A CA 1
ATOM 659 C C . SER A 1 88 ? -7.724 -0.630 1.529 1.00 85.06 88 SER A C 1
ATOM 661 O O . SER A 1 88 ? -8.361 -0.861 2.559 1.00 85.06 88 SER A O 1
ATOM 663 N N . ILE A 1 89 ? -6.444 -0.234 1.568 1.00 85.12 89 ILE A N 1
ATOM 664 C CA . ILE A 1 89 ? -5.714 -0.019 2.829 1.00 85.12 89 ILE A CA 1
ATOM 665 C C . ILE A 1 89 ? -6.341 1.122 3.639 1.00 85.12 89 ILE A C 1
ATOM 667 O O . ILE A 1 89 ? -6.527 0.982 4.851 1.00 85.12 89 ILE A O 1
ATOM 671 N N . LEU A 1 90 ? -6.663 2.250 3.002 1.00 83.38 90 LEU A N 1
ATOM 672 C CA . LEU A 1 90 ? -7.245 3.407 3.688 1.00 83.38 90 LEU A CA 1
ATOM 673 C C . LEU A 1 90 ? -8.617 3.078 4.284 1.00 83.38 90 LEU A C 1
ATOM 675 O O . LEU A 1 90 ? -8.878 3.421 5.440 1.00 83.38 90 LEU A O 1
ATOM 679 N N . PHE A 1 91 ? -9.468 2.356 3.552 1.00 83.94 91 PHE A N 1
ATOM 680 C CA . PHE A 1 91 ? -10.749 1.883 4.073 1.00 83.94 91 PHE A CA 1
ATOM 681 C C . PHE A 1 91 ? -10.575 0.906 5.233 1.00 83.94 91 PHE A C 1
ATOM 683 O O . PHE A 1 91 ? -11.249 1.062 6.253 1.00 83.94 91 PHE A O 1
ATOM 690 N N . TRP A 1 92 ? -9.639 -0.040 5.134 1.00 87.50 92 TRP A N 1
ATOM 691 C CA . TRP A 1 92 ? -9.328 -0.962 6.227 1.00 87.50 92 TRP A CA 1
ATOM 692 C C . TRP A 1 92 ? -8.873 -0.223 7.498 1.00 87.50 92 TRP A C 1
ATOM 694 O O . TRP A 1 92 ? -9.404 -0.476 8.583 1.00 87.50 92 TRP A O 1
ATOM 704 N N . LEU A 1 93 ? -7.956 0.747 7.380 1.00 85.31 93 LEU A N 1
ATOM 705 C CA . LEU A 1 93 ? -7.521 1.590 8.504 1.00 85.31 93 LEU A CA 1
ATOM 706 C C . LEU A 1 93 ? -8.691 2.381 9.102 1.00 85.31 93 LEU A C 1
ATOM 708 O O . LEU A 1 93 ? -8.860 2.437 10.321 1.00 85.31 93 LEU A O 1
ATOM 712 N N . SER A 1 94 ? -9.525 2.965 8.243 1.00 83.50 94 SER A N 1
ATOM 713 C CA . SER A 1 94 ? -10.704 3.731 8.643 1.00 83.50 94 SER A CA 1
ATOM 714 C C . SER A 1 94 ? -11.708 2.868 9.416 1.00 83.50 94 SER A C 1
ATOM 716 O O . SER A 1 94 ? -12.206 3.286 10.462 1.00 83.50 94 SER A O 1
ATOM 718 N N . ALA A 1 95 ? -11.967 1.642 8.956 1.00 85.75 95 ALA A N 1
ATOM 719 C CA . ALA A 1 95 ? -12.832 0.683 9.636 1.00 85.75 95 ALA A CA 1
ATOM 720 C C . ALA A 1 95 ? -12.279 0.294 11.015 1.00 85.75 95 ALA A C 1
ATOM 722 O O . ALA A 1 95 ? -13.018 0.343 11.996 1.00 85.75 95 ALA A O 1
ATOM 723 N N . LYS A 1 96 ? -10.975 -0.000 11.125 1.00 87.50 96 LYS A N 1
ATOM 724 C CA . LYS A 1 96 ? -10.343 -0.311 12.420 1.00 87.50 96 LYS A CA 1
ATOM 725 C C . LYS A 1 96 ? -10.426 0.846 13.407 1.00 87.50 96 LYS A C 1
ATOM 727 O O . LYS A 1 96 ? -10.692 0.617 14.583 1.00 87.50 96 LYS A O 1
ATOM 732 N N . ASN A 1 97 ? -10.247 2.077 12.937 1.00 86.31 97 ASN A N 1
ATOM 733 C CA . ASN A 1 97 ? -10.378 3.257 13.787 1.00 86.31 97 ASN A CA 1
ATOM 734 C C . ASN A 1 97 ? -11.819 3.458 14.273 1.00 86.31 97 ASN A C 1
ATOM 736 O O . ASN A 1 97 ? -12.015 3.809 15.433 1.00 86.31 97 ASN A O 1
ATOM 740 N N . ARG A 1 98 ? -12.826 3.223 13.420 1.00 87.38 98 ARG A N 1
ATOM 741 C CA . ARG A 1 98 ? -14.239 3.269 13.836 1.00 87.38 98 ARG A CA 1
ATOM 742 C C . ARG A 1 98 ? -14.567 2.167 14.840 1.00 87.38 98 ARG A C 1
ATOM 744 O O . ARG A 1 98 ? -15.181 2.465 15.853 1.00 87.38 98 ARG A O 1
ATOM 751 N N . LEU A 1 99 ? -14.113 0.936 14.596 1.00 87.88 99 LEU A N 1
ATOM 752 C CA . LEU A 1 99 ? -14.312 -0.178 15.524 1.00 87.88 99 LEU A CA 1
ATOM 753 C C . LEU A 1 99 ? -13.692 0.117 16.890 1.00 87.88 99 LEU A C 1
ATOM 755 O O . LEU A 1 99 ? -14.342 -0.093 17.901 1.00 87.88 99 LEU A O 1
ATOM 759 N N . LYS A 1 100 ? -12.465 0.649 16.919 1.00 91.50 100 LYS A N 1
ATOM 760 C CA . LYS A 1 100 ? -11.815 1.032 18.173 1.00 91.50 100 LYS A CA 1
ATOM 761 C C . LYS A 1 100 ? -12.645 2.052 18.959 1.00 91.50 100 LYS A C 1
ATOM 763 O O . LYS A 1 100 ? -12.852 1.848 20.142 1.00 91.50 100 LYS A O 1
ATOM 768 N N . LYS A 1 101 ? -13.163 3.094 18.298 1.00 89.88 101 LYS A N 1
ATOM 769 C CA . LYS A 1 101 ? -14.043 4.076 18.954 1.00 89.88 101 LYS A CA 1
ATOM 770 C C . LYS A 1 101 ? -15.277 3.415 19.573 1.00 89.88 101 LYS A C 1
ATOM 772 O O . LYS A 1 101 ? -15.564 3.675 20.723 1.00 89.88 101 LYS A O 1
ATOM 777 N N . LEU A 1 102 ? -15.921 2.498 18.847 1.00 90.56 102 LEU A N 1
ATOM 778 C CA . LEU A 1 102 ? -17.077 1.745 19.353 1.00 90.56 102 LEU A CA 1
ATOM 779 C C . LEU A 1 102 ? -16.756 0.801 20.524 1.00 90.56 102 LEU A C 1
ATOM 781 O O . LEU A 1 102 ? -17.677 0.348 21.186 1.00 90.56 102 LEU A O 1
ATOM 785 N N . MET A 1 103 ? -15.489 0.421 20.712 1.00 89.06 103 MET A N 1
ATOM 786 C CA . MET A 1 103 ? -15.050 -0.442 21.817 1.00 89.06 103 MET A CA 1
ATOM 787 C C . MET A 1 103 ?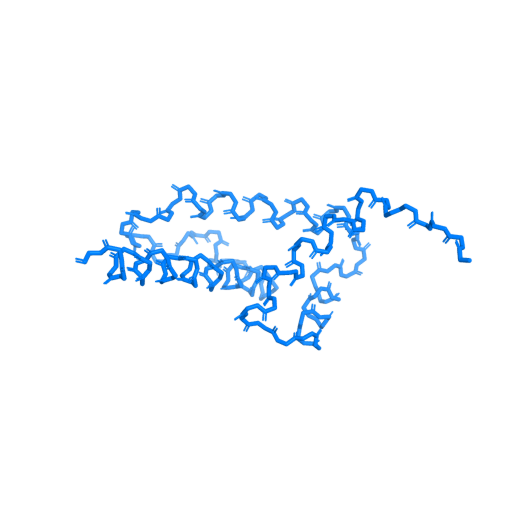 -14.564 0.349 23.035 1.00 89.06 103 MET A C 1
ATOM 789 O O . MET A 1 103 ? -14.466 -0.225 24.118 1.00 89.06 103 MET A O 1
ATOM 793 N N . ASP A 1 104 ? -14.184 1.611 22.829 1.00 82.12 104 ASP A N 1
ATOM 794 C CA . ASP A 1 104 ? -13.711 2.522 23.872 1.00 82.12 104 ASP A CA 1
ATOM 795 C C . ASP A 1 104 ? -14.878 3.352 24.480 1.00 82.12 104 ASP A C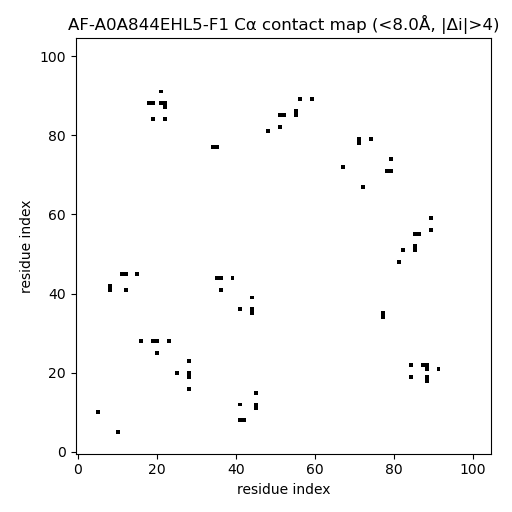 1
ATOM 797 O O . ASP A 1 104 ? -14.671 3.989 25.515 1.00 82.12 104 ASP A O 1
ATOM 801 N N . ASP A 1 105 ? 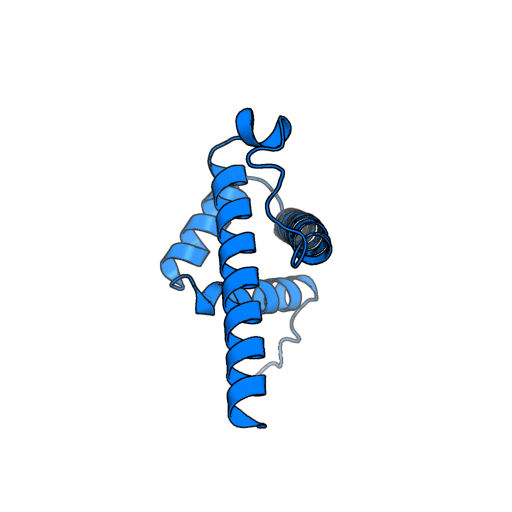-16.068 3.327 23.854 1.00 55.84 105 ASP A N 1
ATOM 802 C CA . ASP A 1 105 ? -17.362 3.859 24.340 1.00 55.84 105 ASP A CA 1
ATOM 803 C C . ASP A 1 105 ? -18.153 2.797 25.138 1.00 55.84 105 ASP A C 1
ATOM 805 O O . ASP A 1 105 ? -18.836 3.177 26.121 1.00 55.84 105 ASP A O 1
#

Organism: NCBI:txid152331

Solvent-accessible surface area (backbone atoms only — not comparable to full-atom values): 6343 Å² total; per-residue (Å²): 131,85,81,76,74,74,51,73,68,55,50,52,49,50,51,55,50,61,57,45,57,79,82,40,54,74,66,55,51,52,52,50,50,52,69,68,30,69,95,55,52,74,68,55,52,50,51,53,50,52,53,52,44,51,58,49,54,76,46,62,87,55,79,83,82,66,90,61,55,74,66,61,77,72,44,54,72,66,56,50,51,52,50,52,53,46,50,53,48,52,52,51,53,51,51,54,55,52,52,50,52,69,71,78,106

pLDDT: mean 74.23, std 12.88, range [42.22, 91.5]

Foldseek 3Di:
DPPPDDDPLRVLVVVVCVLLVVPDDPVVVVVLCCVLCVVHDSVVVSVVLVVLLVVVLVVPPPPPPPVDDPCNVPDDPSVVVSNVSSVVSSVVVVVVVVVVVVVVD